Protein AF-A0A916EBN1-F1 (afdb_monomer_lite)

Foldseek 3Di:
DDDDDPVVVVVVVVVVVVVVVVVVVVVVVVVVVVVVVVVVVVVVVVVVVVVVVVVVVVVVVVVVVVVVVVVVVVVVVVVVVVVVVVVVVVVVVVVVVVVVVVPDPDDDDDDPPDDDDDPDPVRVVVVVVD

Radius of gyration: 47.16 Å; chains: 1; bounding box: 73×28×142 Å

Organism: NCBI:txid588596

Secondary structure (DSSP, 8-state):
-PPPPHHHHHHHHHHHHHHHHHHHHHHHHHHHHHHHHHHHHHHHHHHHHHHHHHHHHHHHHHHHHHHHHHHHHHHHHHHHHHHHHHHHHHHHHHHHHHHTTTT-----------PPPPSSHHHHHHHTT-

Sequence (130 aa):
MGKPSLNSRKSSRNHKKNRRERMLKELKGKDEEVADLQVQLLDFKKVVYDSGEKLLNKLEKSSRENNNLVKWLKIYDEKIKDYEKEIYDLNLRLYFSQQHQQTQPQQQSQQQSQSPTFSSLSEYFKFHKS

pLDDT: mean 86.89, std 16.73, range [39.66, 98.56]

Structure (mmCIF, N/CA/C/O backbone):
data_AF-A0A916EBN1-F1
#
_entry.id   AF-A0A916EBN1-F1
#
loop_
_atom_site.group_PDB
_atom_site.id
_atom_site.type_symbol
_atom_site.label_atom_id
_atom_site.label_alt_id
_atom_site.label_comp_id
_atom_site.label_asym_id
_atom_site.label_entity_id
_atom_site.label_seq_id
_atom_site.pdbx_PDB_ins_code
_atom_site.Cartn_x
_atom_site.Cartn_y
_atom_site.Cartn_z
_atom_site.occupancy
_atom_site.B_iso_or_equiv
_atom_site.auth_seq_id
_atom_site.auth_comp_id
_atom_site.auth_asym_id
_atom_site.auth_atom_id
_atom_site.pdbx_PDB_model_num
ATOM 1 N N . MET A 1 1 ? 21.865 -0.636 -76.807 1.00 60.69 1 MET A N 1
ATOM 2 C CA . MET A 1 1 ? 22.015 -0.280 -75.375 1.00 60.69 1 MET A CA 1
ATOM 3 C C . MET A 1 1 ? 23.505 -0.192 -75.047 1.00 60.69 1 MET A C 1
ATOM 5 O O . MET A 1 1 ? 24.166 -1.221 -74.999 1.00 60.69 1 MET A O 1
ATOM 9 N N . GLY A 1 2 ? 24.070 1.016 -74.944 1.00 77.38 2 GLY A N 1
ATOM 10 C CA . GLY A 1 2 ? 25.511 1.221 -74.732 1.00 77.38 2 GLY A CA 1
ATOM 11 C C . GLY A 1 2 ? 25.952 0.959 -73.288 1.00 77.38 2 GLY A C 1
ATOM 12 O O . GLY A 1 2 ? 25.188 1.156 -72.345 1.00 77.38 2 GLY A O 1
ATOM 13 N N . LYS A 1 3 ? 27.198 0.509 -73.105 1.00 78.06 3 LYS A N 1
ATOM 14 C CA . LYS A 1 3 ? 27.785 0.289 -71.776 1.00 78.06 3 LYS A CA 1
ATOM 15 C C . LYS A 1 3 ? 27.968 1.637 -71.047 1.00 78.06 3 LYS A C 1
ATOM 17 O O . LYS A 1 3 ? 28.461 2.578 -71.663 1.00 78.06 3 LYS A O 1
ATOM 22 N N . PRO A 1 4 ? 27.664 1.734 -69.737 1.00 78.50 4 PRO A N 1
ATOM 23 C CA . PRO A 1 4 ? 27.836 2.977 -68.986 1.00 78.50 4 PRO A CA 1
ATOM 24 C C . PRO A 1 4 ? 29.302 3.412 -68.932 1.00 78.50 4 PRO A C 1
ATOM 26 O O . PRO A 1 4 ? 30.187 2.553 -68.808 1.00 78.50 4 PRO A O 1
ATOM 29 N N . SER A 1 5 ? 29.536 4.728 -68.946 1.00 84.69 5 SER A N 1
ATOM 30 C CA . SER A 1 5 ? 30.871 5.328 -68.847 1.00 84.69 5 SER A CA 1
ATOM 31 C C . SER A 1 5 ? 31.573 4.963 -67.532 1.00 84.69 5 SER A C 1
ATOM 33 O O . SER A 1 5 ? 30.933 4.681 -66.514 1.00 84.69 5 SER A O 1
ATOM 35 N N . LEU A 1 6 ? 32.909 4.993 -67.526 1.00 81.50 6 LEU A N 1
ATOM 36 C CA . LEU A 1 6 ? 33.710 4.717 -66.326 1.00 81.50 6 LEU A CA 1
ATOM 37 C C . LEU A 1 6 ? 33.335 5.640 -65.154 1.00 81.50 6 LEU A C 1
ATOM 39 O O . LEU A 1 6 ? 33.241 5.179 -64.016 1.00 81.50 6 LEU A O 1
ATOM 43 N N . ASN A 1 7 ? 33.047 6.913 -65.436 1.00 82.62 7 ASN A N 1
ATOM 44 C CA . ASN A 1 7 ? 32.642 7.894 -64.428 1.00 82.62 7 ASN A CA 1
ATOM 45 C C . ASN A 1 7 ? 31.262 7.570 -63.838 1.00 82.62 7 ASN A C 1
ATOM 47 O O . ASN A 1 7 ? 31.090 7.616 -62.621 1.00 82.62 7 ASN A O 1
ATOM 51 N N . SER A 1 8 ? 30.309 7.144 -64.674 1.00 82.88 8 SER A N 1
ATOM 52 C CA . SER A 1 8 ? 28.988 6.684 -64.224 1.00 82.88 8 SER A CA 1
ATOM 53 C C . SER A 1 8 ? 29.098 5.453 -63.314 1.00 82.88 8 SER A C 1
ATOM 55 O O . SER A 1 8 ? 28.508 5.413 -62.232 1.00 82.88 8 SER A O 1
ATOM 57 N N . ARG A 1 9 ? 29.937 4.476 -63.687 1.00 81.19 9 ARG A N 1
ATOM 58 C CA . ARG A 1 9 ? 30.182 3.275 -62.869 1.00 81.19 9 ARG A CA 1
ATOM 59 C C . ARG A 1 9 ? 30.811 3.614 -61.516 1.00 81.19 9 ARG A C 1
ATOM 61 O O . ARG A 1 9 ? 30.379 3.077 -60.496 1.00 81.19 9 ARG A O 1
ATOM 68 N N . LYS A 1 10 ? 31.806 4.511 -61.493 1.00 83.19 10 LYS A N 1
ATOM 69 C CA . LYS A 1 10 ? 32.455 4.986 -60.258 1.00 83.19 10 LYS A CA 1
ATOM 70 C C . LYS A 1 10 ? 31.468 5.734 -59.355 1.00 83.19 10 LYS A C 1
ATOM 72 O O . LYS A 1 10 ? 31.374 5.411 -58.174 1.00 83.19 10 LYS A O 1
ATOM 77 N N . SER A 1 11 ? 30.683 6.657 -59.914 1.00 86.19 11 SER A N 1
ATOM 78 C CA . SER A 1 11 ? 29.656 7.403 -59.174 1.00 86.19 11 SER A CA 1
ATOM 79 C C . SER A 1 11 ? 28.599 6.474 -58.564 1.00 86.19 11 SER A C 1
ATOM 81 O O . SER A 1 11 ? 28.343 6.528 -57.361 1.00 86.19 11 SER A O 1
ATOM 83 N N . SER A 1 12 ? 28.066 5.523 -59.342 1.00 85.25 12 SER A N 1
ATOM 84 C CA . SER A 1 12 ? 27.107 4.527 -58.842 1.00 85.25 12 SER A CA 1
ATOM 85 C C . SER A 1 12 ? 27.676 3.697 -57.684 1.00 85.25 12 SER A C 1
ATOM 87 O O . SER A 1 12 ? 26.991 3.465 -56.684 1.00 85.25 12 SER A O 1
ATOM 89 N N . ARG A 1 13 ? 28.949 3.283 -57.777 1.00 86.12 13 ARG A N 1
ATOM 90 C CA . ARG A 1 13 ? 29.633 2.549 -56.702 1.00 86.12 13 ARG A CA 1
ATOM 91 C C . ARG A 1 13 ? 29.750 3.393 -55.429 1.00 86.12 13 ARG A C 1
ATOM 93 O O . ARG A 1 13 ? 29.455 2.881 -54.350 1.00 86.12 13 ARG A O 1
ATOM 100 N N . ASN A 1 14 ? 30.109 4.670 -55.555 1.00 90.50 14 ASN A N 1
ATOM 101 C CA . ASN A 1 14 ? 30.210 5.594 -54.423 1.00 90.50 14 ASN A CA 1
ATOM 102 C C . ASN A 1 14 ? 28.844 5.857 -53.775 1.00 90.50 14 ASN A C 1
ATOM 104 O O . ASN A 1 14 ? 28.718 5.752 -52.559 1.00 90.50 14 ASN A O 1
ATOM 108 N N . HIS A 1 15 ? 27.790 6.088 -54.563 1.00 87.81 15 HIS A N 1
ATOM 109 C CA . HIS A 1 15 ? 26.432 6.245 -54.034 1.00 87.81 15 HIS A CA 1
ATOM 110 C C . HIS A 1 15 ? 25.956 5.008 -53.264 1.00 87.81 15 HIS A C 1
ATOM 112 O O . HIS A 1 15 ? 25.376 5.138 -52.182 1.00 87.81 15 HIS A O 1
ATOM 118 N N . LYS A 1 16 ? 26.234 3.801 -53.778 1.00 91.75 16 LYS A N 1
ATOM 119 C CA . LYS A 1 16 ? 25.918 2.548 -53.075 1.00 91.75 16 LYS A CA 1
ATOM 120 C C . LYS A 1 16 ? 26.687 2.424 -51.758 1.00 91.75 16 LYS A C 1
ATOM 122 O O . LYS A 1 16 ? 26.089 2.024 -50.761 1.00 91.75 16 LYS A O 1
ATOM 127 N N . LYS A 1 17 ? 27.974 2.787 -51.736 1.00 93.81 17 LYS A N 1
ATOM 128 C CA . LYS A 1 17 ? 28.800 2.789 -50.517 1.00 93.81 17 LYS A CA 1
ATOM 129 C C . LYS A 1 17 ? 28.253 3.772 -49.475 1.00 93.81 17 LYS A C 1
ATOM 131 O O . LYS A 1 17 ? 27.950 3.355 -48.363 1.00 93.81 17 LYS A O 1
ATOM 136 N N . ASN A 1 18 ? 28.005 5.022 -49.862 1.00 93.88 18 ASN A N 1
ATOM 137 C CA . ASN A 1 18 ? 27.493 6.060 -48.960 1.00 93.88 18 ASN A CA 1
ATOM 138 C C . ASN A 1 18 ? 26.106 5.707 -48.399 1.00 93.88 18 ASN A C 1
ATOM 140 O O . ASN A 1 18 ? 25.796 6.003 -47.247 1.00 93.88 18 ASN A O 1
ATOM 144 N N . ARG A 1 19 ? 25.245 5.054 -49.195 1.00 93.88 19 ARG A N 1
ATOM 145 C CA . ARG A 1 19 ? 23.956 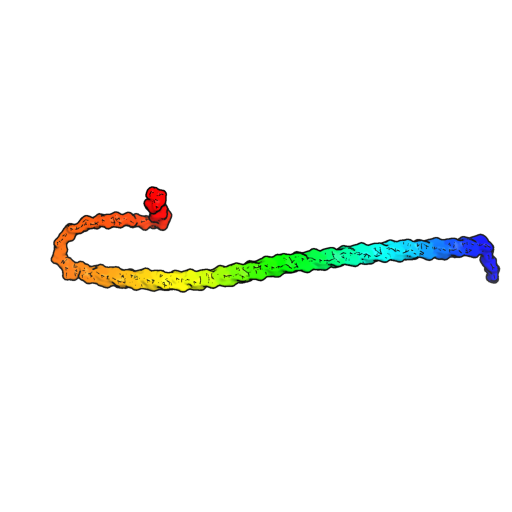4.545 -48.704 1.00 93.88 19 ARG A CA 1
ATOM 146 C C . ARG A 1 19 ? 24.146 3.467 -47.635 1.00 93.88 19 ARG A C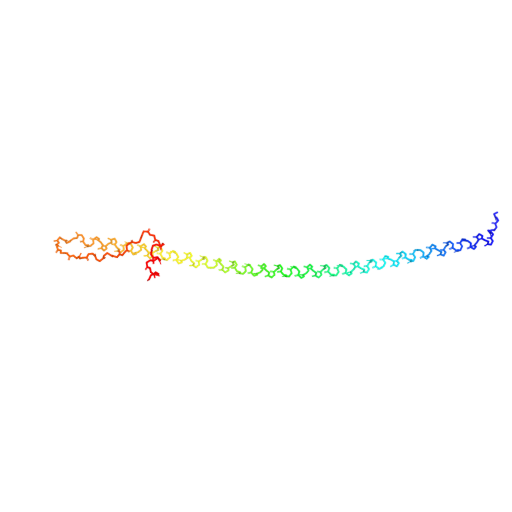 1
ATOM 148 O O . ARG A 1 19 ? 23.461 3.520 -46.622 1.00 93.88 19 ARG A O 1
ATOM 155 N N . ARG A 1 20 ? 25.067 2.518 -47.844 1.00 94.31 20 ARG A N 1
ATOM 156 C CA . ARG A 1 20 ? 25.381 1.476 -46.851 1.00 94.31 20 ARG A CA 1
ATOM 157 C C . ARG A 1 20 ? 25.920 2.070 -45.554 1.00 94.31 20 ARG A C 1
ATOM 159 O O . ARG A 1 20 ? 25.446 1.689 -44.495 1.00 94.31 20 ARG A O 1
ATOM 166 N N . GLU A 1 21 ? 26.840 3.027 -45.638 1.00 95.31 21 GLU A N 1
ATOM 167 C CA . GLU A 1 21 ? 27.385 3.700 -44.452 1.00 95.31 21 GLU A CA 1
ATOM 168 C C . GLU A 1 21 ? 26.307 4.441 -43.655 1.00 95.31 21 GLU A C 1
ATOM 170 O O . GLU A 1 21 ? 26.293 4.354 -42.431 1.00 95.31 21 GLU A O 1
ATOM 175 N N . ARG A 1 22 ? 25.370 5.124 -44.328 1.00 94.69 22 ARG A N 1
ATOM 176 C CA . ARG A 1 22 ? 24.235 5.771 -43.649 1.00 94.69 22 ARG A CA 1
ATOM 177 C C . ARG A 1 22 ? 23.338 4.766 -42.932 1.00 94.69 22 ARG A C 1
ATOM 179 O O . ARG A 1 22 ? 23.041 4.976 -41.764 1.00 94.69 22 ARG A O 1
ATOM 186 N N . MET A 1 23 ? 22.970 3.670 -43.598 1.00 95.62 23 MET A N 1
ATOM 187 C CA . MET A 1 23 ? 22.156 2.618 -42.972 1.00 95.62 23 MET A CA 1
ATOM 188 C C . MET A 1 23 ? 22.866 1.994 -41.766 1.00 95.62 23 MET A C 1
ATOM 190 O O . MET A 1 23 ? 22.232 1.751 -40.750 1.00 95.62 23 MET A O 1
ATOM 194 N N . LEU A 1 24 ? 24.183 1.774 -41.849 1.00 96.19 24 LEU A N 1
ATOM 195 C CA . LEU A 1 24 ? 24.951 1.214 -40.737 1.00 96.19 24 LEU A CA 1
ATOM 196 C C . LEU A 1 24 ? 25.005 2.166 -39.533 1.00 96.19 24 LEU A C 1
ATOM 198 O O . LEU A 1 24 ? 24.879 1.719 -38.399 1.00 96.19 24 LEU A O 1
ATOM 202 N N . LYS A 1 25 ? 25.164 3.474 -39.774 1.00 96.12 25 LYS A N 1
ATOM 203 C CA . LYS A 1 25 ? 25.112 4.487 -38.708 1.00 96.12 25 LYS A CA 1
ATOM 204 C C . LYS A 1 25 ? 23.740 4.545 -38.044 1.00 96.12 25 LYS A C 1
ATOM 206 O O . LYS A 1 25 ? 23.672 4.632 -36.827 1.00 96.12 25 LYS A O 1
ATOM 211 N N . GLU A 1 26 ? 22.671 4.482 -38.834 1.00 96.38 26 GLU A N 1
ATOM 212 C CA . GLU A 1 26 ? 21.302 4.476 -38.312 1.00 96.38 26 GLU A CA 1
ATOM 213 C C . GLU A 1 26 ? 21.023 3.224 -37.472 1.00 96.38 26 GLU A C 1
ATOM 215 O O . GLU A 1 26 ? 20.458 3.335 -36.391 1.00 96.38 26 GLU A O 1
ATOM 220 N N . LEU A 1 27 ? 21.461 2.047 -37.935 1.00 96.69 27 LEU A N 1
ATOM 221 C CA . LEU A 1 27 ? 21.351 0.805 -37.166 1.00 96.69 27 LEU A CA 1
ATOM 222 C C . LEU A 1 27 ? 22.093 0.906 -35.835 1.00 96.69 27 LEU A C 1
ATOM 224 O O . LEU A 1 27 ? 21.507 0.624 -34.801 1.00 96.69 27 LEU A O 1
ATOM 228 N N . LYS A 1 28 ? 23.335 1.401 -35.852 1.00 96.56 28 LYS A N 1
ATOM 229 C CA . LYS A 1 28 ? 24.115 1.577 -34.626 1.00 96.56 28 LYS A CA 1
ATOM 230 C C . LYS A 1 28 ? 23.438 2.536 -33.637 1.00 96.56 28 LYS A C 1
ATOM 232 O O . LYS A 1 28 ? 23.413 2.250 -32.449 1.00 96.56 28 LYS A O 1
ATOM 237 N N . GLY A 1 29 ? 22.863 3.636 -34.127 1.00 97.19 29 GLY A N 1
ATOM 238 C CA . GLY A 1 29 ? 22.111 4.566 -33.279 1.00 97.19 29 GLY A CA 1
ATOM 239 C C . GLY A 1 29 ? 20.876 3.919 -32.644 1.00 97.19 29 GLY A C 1
ATOM 240 O O . GLY A 1 29 ? 20.613 4.135 -31.468 1.00 97.19 29 GLY A O 1
ATOM 241 N N . LYS A 1 30 ? 20.156 3.072 -33.392 1.00 97.12 30 LYS A N 1
ATOM 242 C CA . LYS A 1 30 ? 19.025 2.301 -32.849 1.00 97.12 30 LYS A CA 1
ATOM 243 C C . LYS A 1 30 ? 19.471 1.259 -31.825 1.00 97.12 30 LYS A C 1
ATOM 245 O O . LYS A 1 30 ? 18.773 1.065 -30.840 1.00 97.12 30 LYS A O 1
ATOM 250 N N . ASP A 1 31 ? 20.611 0.605 -32.037 1.00 97.00 31 ASP A N 1
ATOM 251 C CA . ASP A 1 31 ? 21.151 -0.368 -31.079 1.00 97.00 31 ASP A CA 1
ATOM 252 C C . ASP A 1 31 ? 21.524 0.305 -29.744 1.00 97.00 31 ASP A C 1
ATOM 254 O O . ASP A 1 31 ? 21.254 -0.251 -28.680 1.00 97.00 31 ASP A O 1
ATOM 258 N N . GLU A 1 32 ? 22.094 1.514 -29.794 1.00 96.75 32 GLU A N 1
ATOM 259 C CA . GLU A 1 32 ? 22.383 2.336 -28.609 1.00 96.75 32 GLU A CA 1
ATOM 260 C C . GLU A 1 32 ? 21.086 2.747 -27.886 1.00 96.75 32 GLU A C 1
ATOM 262 O O . GLU A 1 32 ? 20.962 2.530 -26.683 1.00 96.75 32 GLU A O 1
ATOM 267 N N . GLU A 1 33 ? 20.076 3.228 -28.618 1.00 97.56 33 GLU A N 1
ATOM 268 C CA . GLU A 1 33 ? 18.763 3.572 -28.048 1.00 97.56 33 GLU A CA 1
ATOM 269 C C . GLU A 1 33 ? 18.082 2.359 -27.391 1.00 97.56 33 GLU A C 1
ATOM 271 O O . GLU A 1 33 ? 17.534 2.464 -26.294 1.00 97.56 33 GLU A O 1
ATOM 276 N N . VAL A 1 34 ? 18.144 1.181 -28.020 1.00 97.94 34 VAL A N 1
ATOM 277 C CA . VAL A 1 34 ? 17.599 -0.058 -27.445 1.00 97.94 34 VAL A CA 1
ATOM 278 C C . VAL A 1 34 ? 18.324 -0.430 -26.153 1.00 97.94 34 VAL A C 1
ATOM 280 O O . VAL A 1 34 ? 17.667 -0.847 -25.198 1.00 97.94 34 VAL A O 1
ATOM 283 N N . ALA A 1 35 ? 19.648 -0.273 -26.095 1.00 97.38 35 ALA A N 1
ATOM 284 C CA . ALA A 1 35 ? 20.413 -0.529 -24.879 1.00 97.38 35 ALA A CA 1
ATOM 285 C C . ALA A 1 35 ? 20.017 0.438 -23.750 1.00 97.38 35 ALA A C 1
ATOM 287 O O . ALA A 1 35 ? 19.744 -0.005 -22.632 1.00 97.38 35 ALA A O 1
ATOM 288 N N . ASP A 1 36 ? 19.892 1.732 -24.048 1.00 98.38 36 ASP A N 1
ATOM 289 C CA . ASP A 1 36 ? 19.465 2.741 -23.074 1.00 98.38 36 ASP A CA 1
ATOM 290 C C . ASP A 1 36 ? 18.049 2.462 -22.552 1.00 98.38 36 ASP A C 1
ATOM 292 O O . ASP A 1 36 ? 17.797 2.515 -21.344 1.00 98.38 36 ASP A O 1
ATOM 296 N N . LEU A 1 37 ? 17.122 2.096 -23.441 1.00 98.31 37 LEU A N 1
ATOM 297 C CA . LEU A 1 37 ? 15.759 1.721 -23.063 1.00 98.31 37 LEU A CA 1
ATOM 298 C C . LEU A 1 37 ? 15.727 0.463 -22.186 1.00 98.31 37 LEU A C 1
ATOM 300 O O . LEU A 1 37 ? 14.924 0.387 -21.255 1.00 98.31 37 LEU A O 1
ATOM 304 N N . GLN A 1 38 ? 16.600 -0.516 -22.435 1.00 98.31 38 GLN A N 1
ATOM 305 C CA . GLN A 1 38 ? 16.717 -1.701 -21.581 1.00 98.31 38 GLN A CA 1
ATOM 306 C C . GLN A 1 38 ? 17.199 -1.343 -20.172 1.00 98.31 38 GLN A C 1
ATOM 308 O O . GLN A 1 38 ? 16.651 -1.864 -19.199 1.00 98.31 38 GLN A O 1
ATOM 313 N N . VAL A 1 39 ? 18.170 -0.433 -20.048 1.00 98.25 39 VAL A N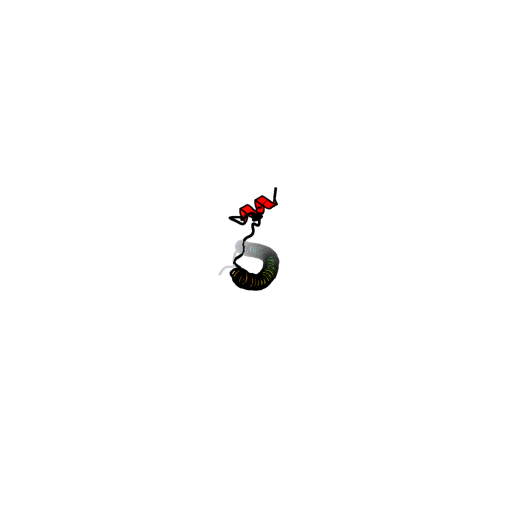 1
ATOM 314 C CA . VAL A 1 39 ? 18.639 0.060 -18.742 1.00 98.25 39 VAL A CA 1
ATOM 315 C C . VAL A 1 39 ? 17.510 0.782 -18.007 1.00 98.25 39 VAL A C 1
ATOM 317 O O . VAL A 1 39 ? 17.203 0.434 -16.867 1.00 98.25 39 VAL A O 1
ATOM 320 N N . GLN A 1 40 ? 16.815 1.705 -18.677 1.00 98.25 40 GLN A N 1
ATOM 321 C CA . GLN A 1 40 ? 15.683 2.425 -18.083 1.00 98.25 40 GLN A CA 1
ATOM 322 C C . GLN A 1 40 ? 14.561 1.481 -17.636 1.00 98.25 40 GLN A C 1
ATOM 324 O O . GLN A 1 40 ? 13.967 1.681 -16.576 1.00 98.25 40 GLN A O 1
ATOM 329 N N . LEU A 1 41 ? 14.279 0.428 -18.408 1.00 98.31 41 LEU A N 1
ATOM 330 C CA . LEU A 1 41 ? 13.276 -0.569 -18.044 1.00 98.31 41 LEU A CA 1
ATOM 331 C C . LEU A 1 41 ? 13.678 -1.355 -16.789 1.00 98.31 41 LEU A C 1
ATOM 333 O O . LEU A 1 41 ? 12.826 -1.634 -15.941 1.00 98.31 41 LEU A O 1
ATOM 337 N N . LEU A 1 42 ? 14.958 -1.710 -16.654 1.00 98.19 42 LEU A N 1
ATOM 338 C CA . LEU A 1 42 ? 15.480 -2.388 -15.465 1.00 98.19 42 LEU A CA 1
ATOM 339 C C . LEU A 1 42 ? 15.398 -1.493 -14.223 1.00 98.19 42 LEU A C 1
ATOM 341 O O . LEU A 1 42 ? 14.921 -1.947 -13.179 1.00 98.19 42 LEU A O 1
ATOM 345 N N . ASP A 1 43 ? 15.787 -0.225 -14.347 1.00 98.38 43 ASP A N 1
ATOM 346 C CA . ASP A 1 43 ? 15.703 0.749 -13.257 1.00 98.38 43 ASP A CA 1
ATOM 347 C C . ASP A 1 43 ? 14.253 1.002 -12.841 1.00 98.38 43 ASP A C 1
ATOM 349 O O . ASP A 1 43 ? 13.920 0.951 -11.654 1.00 98.38 43 ASP A O 1
ATOM 353 N N . PHE A 1 44 ? 13.359 1.188 -13.814 1.00 98.31 44 PHE A N 1
ATOM 354 C CA . PHE A 1 44 ? 11.932 1.341 -13.553 1.00 98.31 44 PHE A CA 1
ATOM 355 C C . PHE A 1 44 ? 11.362 0.121 -12.828 1.00 98.31 44 PHE A C 1
ATOM 357 O O . PHE A 1 44 ? 10.673 0.265 -11.816 1.00 98.31 44 PHE A O 1
ATOM 364 N N . LYS A 1 45 ? 11.694 -1.090 -13.295 1.00 98.50 45 LYS A N 1
ATOM 365 C CA . LYS A 1 45 ? 11.272 -2.340 -12.657 1.00 98.50 45 LYS A CA 1
ATOM 366 C C . LYS A 1 45 ? 11.707 -2.371 -11.194 1.00 98.50 45 LYS A C 1
ATOM 368 O O . LYS A 1 45 ? 10.882 -2.657 -10.330 1.00 98.50 45 LYS A O 1
ATOM 373 N N . LYS A 1 46 ? 12.965 -2.029 -10.905 1.00 98.38 46 LYS A N 1
ATOM 374 C CA . LYS A 1 46 ? 13.480 -1.964 -9.532 1.00 98.38 46 LYS A CA 1
ATOM 375 C C . LYS A 1 46 ? 12.683 -0.980 -8.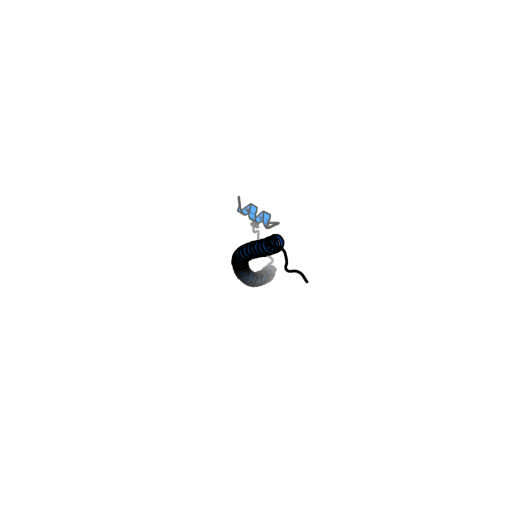673 1.00 98.38 46 LYS A C 1
ATOM 377 O O . LYS A 1 46 ? 12.213 -1.355 -7.605 1.00 98.38 46 LYS A O 1
ATOM 382 N N . VAL A 1 47 ? 12.458 0.241 -9.163 1.00 98.56 47 VAL A N 1
ATOM 383 C CA . VAL A 1 47 ? 11.686 1.264 -8.437 1.00 98.56 47 VAL A CA 1
ATOM 384 C C . VAL A 1 47 ? 10.263 0.790 -8.135 1.00 98.56 47 VAL A C 1
ATOM 386 O O . VAL A 1 47 ? 9.769 1.014 -7.027 1.00 98.56 47 VAL A O 1
ATOM 389 N N . VAL A 1 48 ? 9.607 0.118 -9.085 1.00 98.50 48 VAL A N 1
ATOM 390 C CA . VAL A 1 48 ? 8.266 -0.449 -8.888 1.00 98.50 48 VAL A CA 1
ATOM 391 C C . VAL A 1 48 ? 8.269 -1.508 -7.786 1.00 98.50 48 VAL A C 1
ATOM 393 O O . VAL A 1 48 ? 7.418 -1.440 -6.899 1.00 98.50 48 VAL A O 1
ATOM 396 N N . TYR A 1 49 ? 9.223 -2.444 -7.794 1.00 98.38 49 TYR A N 1
ATOM 397 C CA . TYR A 1 49 ? 9.314 -3.470 -6.748 1.00 98.38 49 TYR A CA 1
ATOM 398 C C . TYR A 1 49 ? 9.603 -2.867 -5.371 1.00 98.38 49 TYR A C 1
ATOM 400 O O . TYR A 1 49 ? 8.849 -3.131 -4.437 1.00 98.38 49 TYR A O 1
ATOM 408 N N . ASP A 1 50 ? 10.609 -1.997 -5.258 1.00 98.38 50 ASP A N 1
ATOM 409 C CA . ASP A 1 50 ? 10.985 -1.355 -3.991 1.00 98.38 50 ASP A CA 1
ATOM 410 C C . ASP A 1 50 ? 9.821 -0.531 -3.408 1.00 98.38 50 ASP A C 1
ATOM 412 O O . ASP A 1 50 ? 9.591 -0.486 -2.195 1.00 98.38 50 ASP A O 1
ATOM 416 N N . SER A 1 51 ? 9.068 0.150 -4.275 1.00 98.31 51 SER A N 1
ATOM 417 C CA . SER A 1 51 ? 7.897 0.933 -3.870 1.00 98.31 51 SER A CA 1
ATOM 418 C C . SER A 1 51 ? 6.732 0.033 -3.460 1.00 98.31 51 SER A C 1
ATOM 420 O O . SER A 1 51 ? 6.068 0.312 -2.459 1.00 98.31 51 SER A O 1
ATOM 422 N N . GLY A 1 52 ? 6.511 -1.058 -4.198 1.00 98.44 52 GLY A N 1
ATOM 423 C CA . GLY A 1 52 ? 5.509 -2.072 -3.885 1.00 98.44 52 GLY A CA 1
ATOM 424 C C . GLY A 1 52 ? 5.758 -2.727 -2.528 1.00 98.44 52 GLY A C 1
ATOM 425 O O . GLY A 1 52 ? 4.850 -2.785 -1.701 1.00 98.44 52 GLY A O 1
ATOM 426 N N . GLU A 1 53 ? 6.998 -3.127 -2.253 1.00 98.44 53 GLU A N 1
ATOM 427 C CA . GLU A 1 53 ? 7.400 -3.716 -0.973 1.00 98.44 53 GLU A CA 1
ATOM 428 C C . GLU A 1 53 ? 7.176 -2.744 0.194 1.00 98.44 53 GLU A C 1
ATOM 430 O O . GLU A 1 53 ? 6.572 -3.097 1.209 1.00 98.44 53 GLU A O 1
ATOM 435 N N . LYS A 1 54 ? 7.578 -1.474 0.043 1.00 98.44 54 LYS A N 1
ATOM 436 C CA . LYS A 1 54 ? 7.327 -0.439 1.061 1.00 98.44 54 LYS A CA 1
ATOM 437 C C . LYS A 1 54 ? 5.838 -0.249 1.341 1.00 98.44 54 LYS A C 1
ATOM 439 O O . LYS A 1 54 ? 5.464 -0.019 2.492 1.00 98.44 54 LYS A O 1
ATOM 444 N N . LEU A 1 55 ? 4.999 -0.295 0.307 1.00 98.31 55 LEU A N 1
ATOM 445 C CA . LEU A 1 55 ? 3.555 -0.130 0.447 1.00 98.31 55 LEU A CA 1
ATOM 446 C C . LEU A 1 55 ? 2.922 -1.338 1.144 1.00 98.31 55 LEU A C 1
ATOM 448 O O . LEU A 1 55 ? 2.137 -1.146 2.071 1.00 98.31 55 LEU A O 1
ATOM 452 N N . LEU A 1 56 ? 3.313 -2.556 0.763 1.00 98.44 56 LEU A N 1
ATOM 453 C CA . LEU A 1 56 ? 2.855 -3.791 1.402 1.00 98.44 56 LEU A CA 1
ATOM 454 C C . LEU A 1 56 ? 3.230 -3.830 2.886 1.00 98.44 56 LEU A C 1
ATOM 456 O O . LEU A 1 56 ? 2.357 -4.017 3.728 1.00 98.44 56 LEU A O 1
ATOM 460 N N . ASN A 1 57 ? 4.482 -3.522 3.226 1.00 98.31 57 ASN A N 1
ATOM 461 C CA . ASN A 1 57 ? 4.939 -3.484 4.617 1.00 98.31 57 ASN A CA 1
ATOM 462 C C . ASN A 1 57 ? 4.150 -2.473 5.467 1.00 98.31 57 ASN A C 1
ATOM 464 O O . ASN A 1 57 ? 3.804 -2.740 6.621 1.00 98.31 57 ASN A O 1
ATOM 468 N N . LYS A 1 58 ? 3.833 -1.298 4.902 1.00 98.31 58 LYS A N 1
ATOM 469 C CA . LYS A 1 58 ? 2.977 -0.309 5.574 1.00 98.31 58 LYS A CA 1
ATOM 470 C C . LYS A 1 58 ? 1.557 -0.835 5.763 1.00 98.31 58 LYS A C 1
ATOM 472 O O . LYS A 1 58 ? 1.012 -0.690 6.853 1.00 98.31 58 LYS A O 1
ATOM 477 N N . LEU A 1 59 ? 0.983 -1.457 4.735 1.00 98.31 59 LEU A N 1
ATOM 478 C CA . LEU A 1 59 ? -0.364 -2.021 4.786 1.00 98.31 59 LEU A CA 1
ATOM 479 C C . LEU A 1 59 ? -0.473 -3.125 5.843 1.00 98.31 59 LEU A C 1
ATOM 481 O O . LEU A 1 59 ? -1.407 -3.113 6.642 1.00 98.31 59 LEU A O 1
ATOM 485 N N . GLU A 1 60 ? 0.492 -4.041 5.895 1.00 98.25 60 GLU A N 1
ATOM 486 C CA . GLU A 1 60 ? 0.538 -5.109 6.897 1.00 98.25 60 GLU A CA 1
ATOM 487 C C . GLU A 1 60 ? 0.646 -4.550 8.315 1.00 98.25 60 GLU A C 1
ATOM 489 O O . GLU A 1 60 ? -0.101 -4.960 9.210 1.00 98.25 60 GLU A O 1
ATOM 494 N N . LYS A 1 61 ? 1.525 -3.560 8.520 1.00 98.38 61 LYS A N 1
ATOM 495 C CA . LYS A 1 61 ? 1.664 -2.881 9.811 1.00 98.38 61 LYS A CA 1
ATOM 496 C C . LYS A 1 61 ? 0.350 -2.223 10.233 1.00 98.38 61 LYS A C 1
ATOM 498 O O . LYS A 1 61 ? -0.116 -2.473 11.345 1.00 98.38 61 LYS A O 1
ATOM 503 N N . SER A 1 62 ? -0.264 -1.438 9.347 1.00 98.19 62 SER A N 1
ATOM 504 C CA . SER A 1 62 ? -1.546 -0.782 9.615 1.00 98.19 62 SER A CA 1
ATOM 505 C C . SER A 1 62 ? -2.666 -1.791 9.872 1.00 98.19 62 SER A C 1
ATOM 507 O O . SER A 1 62 ? -3.462 -1.593 10.784 1.00 98.19 62 SER A O 1
ATOM 509 N N . SER A 1 63 ? -2.706 -2.904 9.137 1.00 98.38 63 SER A N 1
ATOM 510 C CA . SER A 1 63 ? -3.683 -3.978 9.352 1.00 98.38 63 SER A CA 1
ATOM 511 C C . SER A 1 63 ? -3.526 -4.613 10.737 1.00 98.38 63 SER A C 1
ATOM 513 O O . SER A 1 63 ? -4.503 -4.782 11.470 1.00 98.38 63 SER A O 1
ATOM 515 N N . ARG A 1 64 ? -2.287 -4.891 11.161 1.00 97.88 64 ARG A N 1
ATOM 516 C CA . ARG A 1 64 ? -1.998 -5.422 12.501 1.00 97.88 64 ARG A CA 1
ATOM 517 C C . ARG A 1 64 ? -2.403 -4.448 13.606 1.00 97.88 64 ARG A C 1
ATOM 519 O O . ARG A 1 64 ? -3.017 -4.863 14.587 1.00 97.88 64 ARG A O 1
ATOM 526 N N . GLU A 1 65 ? -2.064 -3.172 13.458 1.00 98.06 65 GLU A N 1
ATOM 527 C CA . GLU A 1 65 ? -2.437 -2.126 14.417 1.00 98.06 65 GLU A CA 1
ATOM 528 C C . GLU A 1 65 ? -3.957 -1.972 14.509 1.00 98.06 65 GLU A C 1
ATOM 530 O O . GLU A 1 65 ? -4.500 -1.952 15.613 1.00 98.06 65 GLU A O 1
ATOM 535 N N . ASN A 1 66 ? -4.658 -1.980 13.374 1.00 98.31 66 ASN A N 1
ATOM 536 C CA . ASN A 1 66 ? -6.115 -1.902 13.343 1.00 98.31 66 ASN A CA 1
ATOM 537 C C . ASN A 1 66 ? -6.768 -3.109 14.039 1.00 98.31 66 ASN A C 1
ATOM 539 O O . ASN A 1 66 ? -7.657 -2.949 14.872 1.00 98.31 66 ASN A O 1
ATOM 543 N N . ASN A 1 67 ? -6.266 -4.323 13.792 1.00 98.31 67 ASN A N 1
ATOM 544 C CA . ASN A 1 67 ? -6.731 -5.525 14.489 1.00 98.31 67 ASN A CA 1
ATOM 545 C C . ASN A 1 67 ? -6.514 -5.443 16.008 1.00 98.31 67 ASN A C 1
ATOM 547 O O . ASN A 1 67 ? -7.355 -5.905 16.781 1.00 98.31 67 ASN A O 1
ATOM 551 N N . ASN A 1 68 ? -5.408 -4.844 16.453 1.00 98.25 68 ASN A N 1
ATOM 552 C CA . ASN A 1 68 ? -5.165 -4.619 17.876 1.00 98.25 68 ASN A CA 1
ATOM 553 C C . ASN A 1 68 ? -6.148 -3.599 18.464 1.00 98.25 68 ASN A C 1
ATOM 555 O O . ASN A 1 68 ? -6.672 -3.833 19.550 1.00 98.25 68 ASN A O 1
ATOM 559 N N . LEU A 1 69 ? -6.446 -2.510 17.751 1.00 98.44 69 LEU A N 1
ATOM 560 C CA . LEU A 1 69 ? -7.447 -1.527 18.181 1.00 98.44 69 LEU A CA 1
ATOM 561 C C . LEU A 1 69 ? -8.839 -2.154 18.301 1.00 98.44 69 LEU A C 1
ATOM 563 O O . LEU A 1 69 ? -9.515 -1.943 19.303 1.00 98.44 69 LEU A O 1
ATOM 567 N N . VAL A 1 70 ? -9.236 -2.998 17.347 1.00 98.44 70 VAL A N 1
ATOM 568 C CA . VAL A 1 70 ? -10.506 -3.739 17.420 1.00 98.44 70 VAL A CA 1
ATOM 569 C C . VAL A 1 70 ? -10.563 -4.636 18.661 1.00 98.44 70 VAL A C 1
ATOM 571 O O . VAL A 1 70 ? -11.603 -4.707 19.314 1.00 98.44 70 VAL A O 1
ATOM 574 N N . LYS A 1 71 ? -9.460 -5.301 19.031 1.00 98.38 71 LYS A N 1
ATOM 575 C CA . LYS A 1 71 ? -9.398 -6.084 20.280 1.00 98.38 71 LYS A CA 1
ATOM 576 C C . LYS A 1 71 ? -9.572 -5.199 21.512 1.00 98.38 71 LYS A C 1
ATOM 578 O O . LYS A 1 71 ? -10.341 -5.556 22.397 1.00 98.38 71 LYS A O 1
ATOM 583 N N . TRP A 1 72 ? -8.905 -4.046 21.554 1.00 98.50 72 TRP A N 1
ATOM 584 C CA . TRP A 1 72 ? -9.063 -3.091 22.651 1.00 98.50 72 TRP A CA 1
ATOM 585 C C . TRP A 1 72 ? -10.497 -2.589 22.777 1.00 98.50 72 TRP A C 1
ATOM 587 O O . TRP A 1 72 ? -11.020 -2.563 23.886 1.00 98.50 72 TRP A O 1
ATOM 597 N N . LEU A 1 73 ? -11.151 -2.256 21.662 1.00 98.38 73 LEU A N 1
ATOM 598 C CA . LEU A 1 73 ? -12.552 -1.833 21.667 1.00 98.38 73 LEU A CA 1
ATOM 599 C C . LEU A 1 73 ? -13.464 -2.893 22.287 1.00 98.38 73 LEU A C 1
ATOM 601 O O . LEU A 1 73 ? -14.303 -2.549 23.110 1.00 98.38 73 LEU A O 1
ATOM 605 N N . LYS A 1 74 ? -13.260 -4.175 21.962 1.00 98.25 74 LYS A N 1
ATOM 606 C CA . LYS A 1 74 ? -14.030 -5.274 22.566 1.00 98.25 74 LYS A CA 1
ATOM 607 C C . LYS A 1 74 ? -13.814 -5.376 24.076 1.00 98.25 74 LYS A C 1
ATOM 609 O O . LYS A 1 74 ? -14.782 -5.471 24.816 1.00 98.25 74 LYS A O 1
ATOM 614 N N . ILE A 1 75 ? -12.562 -5.292 24.530 1.00 98.38 75 ILE A N 1
ATOM 615 C CA . ILE A 1 75 ? -12.233 -5.332 25.965 1.00 98.38 75 ILE A CA 1
ATOM 616 C C . ILE A 1 75 ? -12.894 -4.163 26.707 1.00 98.38 75 ILE A C 1
ATOM 618 O O . ILE A 1 75 ? -13.410 -4.337 27.807 1.00 98.38 75 ILE A O 1
ATOM 622 N N . TYR A 1 76 ? -12.862 -2.959 26.132 1.00 98.25 76 TYR A N 1
ATOM 623 C CA . TYR A 1 76 ? -13.488 -1.800 26.764 1.00 98.25 76 TYR A CA 1
ATOM 624 C C . TYR A 1 76 ? -15.014 -1.884 26.758 1.00 98.25 76 TYR A C 1
ATOM 626 O O . TYR A 1 76 ? -15.619 -1.507 27.753 1.00 98.25 76 TYR A O 1
ATOM 634 N N . ASP A 1 77 ? -15.623 -2.418 25.700 1.00 98.50 77 ASP A N 1
ATOM 635 C CA . ASP A 1 77 ? -17.069 -2.661 25.647 1.00 98.50 77 ASP A CA 1
ATOM 636 C C . ASP A 1 77 ? -17.522 -3.638 26.748 1.00 98.50 77 ASP A C 1
ATOM 638 O O . ASP A 1 77 ? -18.504 -3.383 27.442 1.00 98.50 77 ASP A O 1
ATOM 642 N N . GLU A 1 78 ? -16.766 -4.716 26.979 1.00 98.25 78 GLU A N 1
ATOM 643 C CA . GLU A 1 78 ? -17.012 -5.650 28.089 1.00 98.25 78 GLU A CA 1
ATOM 644 C C . GLU A 1 78 ? -16.894 -4.957 29.453 1.00 98.25 78 GLU A C 1
ATOM 646 O O . GLU A 1 78 ? -17.804 -5.049 30.274 1.00 98.25 78 GLU A O 1
ATOM 651 N N . LYS A 1 79 ? -15.825 -4.182 29.674 1.00 97.94 79 LYS A N 1
ATOM 652 C CA . LYS A 1 79 ? -15.641 -3.446 30.935 1.00 97.94 79 LYS A CA 1
ATOM 653 C C . LYS A 1 79 ? -16.738 -2.420 31.196 1.00 97.94 79 LYS A C 1
ATOM 655 O O . LYS A 1 79 ? -17.132 -2.238 32.342 1.00 97.94 79 LYS A O 1
ATOM 660 N N . ILE A 1 80 ? -17.211 -1.728 30.159 1.00 98.19 80 ILE A N 1
ATOM 661 C CA . ILE A 1 80 ? -18.309 -0.766 30.293 1.00 98.19 80 ILE A CA 1
ATOM 662 C C . ILE A 1 80 ? -19.568 -1.491 30.767 1.00 98.19 80 ILE A C 1
ATOM 664 O O . ILE A 1 80 ? -20.174 -1.050 31.738 1.00 98.19 80 ILE A O 1
ATOM 668 N N . LYS A 1 81 ? -19.904 -2.635 30.164 1.00 98.38 81 LYS A N 1
ATOM 669 C CA . LYS A 1 81 ? -21.054 -3.454 30.581 1.00 98.38 81 LYS A CA 1
ATOM 670 C C . LYS A 1 81 ? -20.932 -3.939 32.024 1.00 98.38 81 LYS A C 1
ATOM 672 O O . LYS A 1 81 ? -21.916 -3.908 32.764 1.00 98.38 81 LYS A O 1
ATOM 677 N N . ASP A 1 82 ? -19.736 -4.353 32.438 1.00 98.31 82 ASP A N 1
ATOM 678 C CA . ASP A 1 82 ? -19.480 -4.758 33.822 1.00 98.31 82 ASP A CA 1
ATOM 679 C C . ASP A 1 82 ? -19.708 -3.593 34.799 1.00 98.31 82 ASP A C 1
ATOM 681 O O . ASP A 1 82 ? -20.393 -3.763 35.809 1.00 98.31 82 ASP A O 1
ATOM 685 N N . TYR A 1 83 ? -19.213 -2.392 34.476 1.00 98.19 83 TYR A N 1
ATOM 686 C CA . TYR A 1 83 ? -19.427 -1.203 35.305 1.00 98.19 83 TYR A CA 1
ATOM 687 C C . TYR A 1 83 ? -20.881 -0.729 35.313 1.00 98.19 83 TYR A C 1
ATOM 689 O O . TYR A 1 83 ? -21.380 -0.330 36.362 1.00 98.19 83 TYR A O 1
ATOM 697 N N . GLU A 1 84 ? -21.589 -0.788 34.186 1.00 98.00 84 GLU A N 1
ATOM 698 C CA . GLU A 1 84 ? -23.021 -0.475 34.129 1.00 98.00 84 GLU A CA 1
ATOM 699 C C . GLU A 1 84 ? -23.821 -1.389 35.062 1.00 98.00 84 GLU A C 1
ATOM 701 O O . GLU A 1 84 ? -24.686 -0.921 35.809 1.00 98.00 84 GLU A O 1
ATOM 706 N N . LYS A 1 85 ? -23.487 -2.685 35.077 1.00 97.88 85 LYS A N 1
ATOM 707 C CA . LYS A 1 85 ? -24.089 -3.654 35.993 1.00 97.88 85 LYS A CA 1
ATOM 708 C C . LYS A 1 85 ? -23.746 -3.352 37.452 1.00 97.88 85 LYS A C 1
ATOM 710 O O . LYS A 1 85 ? -24.639 -3.360 38.295 1.00 97.88 85 LYS A O 1
ATOM 715 N N . GLU A 1 86 ? -22.483 -3.058 37.756 1.00 97.81 86 GLU A N 1
ATOM 716 C CA . GLU A 1 86 ? -22.055 -2.711 39.116 1.00 97.81 86 GLU A CA 1
ATOM 717 C C . GLU A 1 86 ? -22.773 -1.455 39.633 1.00 97.81 86 GLU A C 1
ATOM 719 O O . GLU A 1 86 ? -23.285 -1.448 40.753 1.00 97.81 86 GLU A O 1
ATOM 724 N N . ILE A 1 87 ? -22.886 -0.415 38.801 1.00 97.25 87 ILE A N 1
ATOM 725 C CA . ILE A 1 87 ? -23.627 0.812 39.124 1.00 97.25 87 ILE A CA 1
ATOM 726 C C . ILE A 1 87 ? -25.096 0.491 39.410 1.00 97.25 87 ILE A C 1
ATOM 728 O O . ILE A 1 87 ? -25.657 0.991 40.388 1.00 97.25 87 ILE A O 1
ATOM 732 N N . TYR A 1 88 ? -25.727 -0.347 38.585 1.00 97.44 88 TYR A N 1
ATOM 733 C CA . TYR A 1 88 ? -27.108 -0.771 38.803 1.00 97.44 88 TYR A CA 1
ATOM 734 C C . TYR A 1 88 ? -27.278 -1.508 40.141 1.00 97.44 88 TYR A C 1
ATOM 736 O O . TYR A 1 88 ? -28.157 -1.154 40.931 1.00 97.44 88 TYR A O 1
ATOM 744 N N . ASP A 1 89 ? -26.409 -2.476 40.437 1.00 96.69 89 ASP A N 1
ATOM 745 C CA . ASP A 1 89 ? -26.459 -3.259 41.675 1.00 96.69 89 ASP A CA 1
ATOM 746 C C . ASP A 1 89 ? -26.235 -2.380 42.919 1.00 96.69 89 ASP A C 1
ATOM 748 O O . ASP A 1 89 ? -26.916 -2.543 43.938 1.00 96.69 89 ASP A O 1
ATOM 752 N N . LEU A 1 90 ? -25.313 -1.415 42.844 1.00 96.25 90 LEU A N 1
ATOM 753 C CA . LEU A 1 90 ? -25.079 -0.437 43.909 1.00 96.25 90 LEU A CA 1
ATOM 754 C C . LEU A 1 90 ? -26.299 0.461 44.130 1.00 96.25 90 LEU A C 1
ATOM 756 O O . LEU A 1 90 ? -26.716 0.647 45.275 1.00 96.25 90 LEU A O 1
ATOM 760 N N . ASN A 1 91 ? -26.911 0.964 43.057 1.00 95.19 91 ASN A N 1
ATOM 761 C CA . ASN A 1 91 ? -28.129 1.772 43.143 1.00 95.19 91 ASN A CA 1
ATOM 762 C C . ASN A 1 91 ? -29.291 0.985 43.760 1.00 95.19 91 ASN A C 1
ATOM 764 O O . ASN A 1 91 ? -30.018 1.515 44.599 1.00 95.19 91 ASN A O 1
ATOM 768 N N . LEU A 1 92 ? -29.435 -0.294 43.408 1.00 94.31 92 LEU A N 1
ATOM 769 C CA . LEU A 1 92 ? -30.456 -1.164 43.985 1.00 94.31 92 LEU A CA 1
ATOM 770 C C . LEU A 1 92 ? -30.236 -1.368 45.492 1.00 94.31 92 LEU A C 1
ATOM 772 O O . LEU A 1 92 ? -31.174 -1.258 46.283 1.00 94.31 92 LEU A O 1
ATOM 776 N N . ARG A 1 93 ? -28.987 -1.610 45.912 1.00 94.00 93 ARG A N 1
ATOM 777 C CA . ARG A 1 93 ? -28.626 -1.717 47.336 1.00 94.00 93 ARG A CA 1
ATOM 778 C C . ARG A 1 93 ? -28.908 -0.423 48.099 1.00 94.00 93 ARG A C 1
ATOM 780 O O . ARG A 1 93 ? -29.424 -0.493 49.212 1.00 94.00 93 ARG A O 1
ATOM 787 N N . LEU A 1 94 ? -28.591 0.734 47.512 1.00 92.50 94 LEU A N 1
ATOM 788 C CA . LEU A 1 94 ? -28.876 2.048 48.097 1.00 92.50 94 LEU A CA 1
ATOM 789 C C . LEU A 1 94 ? -30.381 2.292 48.257 1.00 92.50 94 LEU A C 1
ATOM 791 O O . LEU A 1 94 ? -30.813 2.783 49.297 1.00 92.50 94 LEU A O 1
ATOM 795 N N . TYR A 1 95 ? -31.185 1.914 47.263 1.00 91.62 95 TYR A N 1
ATOM 796 C CA . TYR A 1 95 ? -32.640 2.046 47.332 1.00 91.62 95 TYR A CA 1
ATOM 797 C C . TYR A 1 95 ? -33.230 1.265 48.519 1.00 91.62 95 TYR A C 1
ATOM 799 O O . TYR A 1 95 ? -33.990 1.815 49.321 1.00 91.62 95 TYR A O 1
ATOM 807 N N . PHE A 1 96 ? -32.829 0.001 48.689 1.00 88.25 96 PHE A N 1
ATOM 808 C CA . PHE A 1 96 ? -33.328 -0.825 49.790 1.00 88.25 96 PHE A CA 1
ATOM 809 C C . PHE A 1 96 ? -32.772 -0.419 51.160 1.00 88.25 96 PHE A C 1
ATOM 811 O O . PHE A 1 96 ? -33.504 -0.486 52.150 1.00 88.25 96 PHE A O 1
ATOM 818 N N . SER A 1 97 ? -31.517 0.037 51.241 1.00 83.56 97 SER A N 1
ATOM 819 C CA . SER A 1 97 ? -30.942 0.512 52.506 1.00 83.56 97 SER A CA 1
ATOM 820 C C . SER A 1 97 ? -31.602 1.805 52.996 1.00 83.56 97 SER A C 1
ATOM 822 O O . SER A 1 97 ? -31.833 1.947 54.197 1.00 83.56 97 SER A O 1
ATOM 824 N N . GLN A 1 98 ? -31.997 2.704 52.087 1.00 75.19 98 GLN A N 1
ATOM 825 C CA . GLN A 1 98 ? -32.771 3.905 52.424 1.00 75.19 98 GLN A CA 1
ATOM 826 C C . GLN A 1 98 ? -34.202 3.577 52.871 1.00 75.19 98 GLN A C 1
ATOM 828 O O . GLN A 1 98 ? -34.697 4.187 53.819 1.00 75.19 98 GLN A O 1
ATOM 833 N N . GLN A 1 99 ? -34.858 2.578 52.266 1.00 65.12 99 GLN A N 1
ATOM 834 C CA . GLN A 1 99 ? -36.186 2.135 52.715 1.00 65.12 99 GLN A CA 1
ATOM 835 C C . GLN A 1 99 ? -36.182 1.583 54.149 1.00 65.12 99 GLN A C 1
ATOM 837 O O . GLN A 1 99 ? -37.151 1.782 54.877 1.00 65.12 99 GLN A O 1
ATOM 842 N N . HIS A 1 100 ? -35.093 0.944 54.590 1.00 58.69 100 HIS A N 1
ATOM 843 C CA . HIS A 1 100 ? -34.991 0.401 55.952 1.00 58.69 100 HIS A CA 1
ATOM 844 C C . HIS A 1 100 ? -34.776 1.483 57.028 1.00 58.69 100 HIS A C 1
ATOM 846 O O . HIS A 1 100 ? -34.963 1.207 58.213 1.00 58.69 100 HIS A O 1
ATOM 852 N N . GLN A 1 101 ? -34.432 2.720 56.647 1.00 55.50 101 GLN A N 1
ATOM 853 C CA . GLN A 1 101 ? -34.287 3.840 57.586 1.00 55.50 101 GLN A CA 1
ATOM 854 C C . GLN A 1 101 ? -35.587 4.622 57.838 1.00 55.50 101 GLN A C 1
ATOM 856 O O . GLN A 1 101 ? -35.640 5.397 58.789 1.00 55.50 101 GLN A O 1
ATOM 861 N N . GLN A 1 102 ? -36.661 4.413 57.065 1.00 53.97 102 GLN A N 1
ATOM 862 C CA . GLN A 1 102 ? -37.926 5.144 57.266 1.00 53.97 102 GLN A CA 1
ATOM 863 C C . GLN A 1 102 ? -38.867 4.541 58.328 1.00 53.97 102 GLN A C 1
ATOM 865 O O . GLN A 1 102 ? -39.945 5.082 58.562 1.00 53.97 102 GLN A O 1
ATOM 870 N N . THR A 1 103 ? -38.465 3.476 59.031 1.00 50.94 103 THR A N 1
ATOM 871 C CA . THR A 1 103 ? -39.281 2.828 60.082 1.00 50.94 103 THR A CA 1
ATOM 872 C C . THR A 1 103 ? -38.860 3.113 61.532 1.00 50.94 103 THR A C 1
ATOM 874 O O . THR A 1 103 ? -39.338 2.434 62.437 1.00 50.94 103 THR A O 1
ATOM 877 N N . GLN A 1 104 ? -38.046 4.141 61.812 1.00 42.97 104 GLN A N 1
ATOM 878 C CA . GLN A 1 104 ? -37.856 4.634 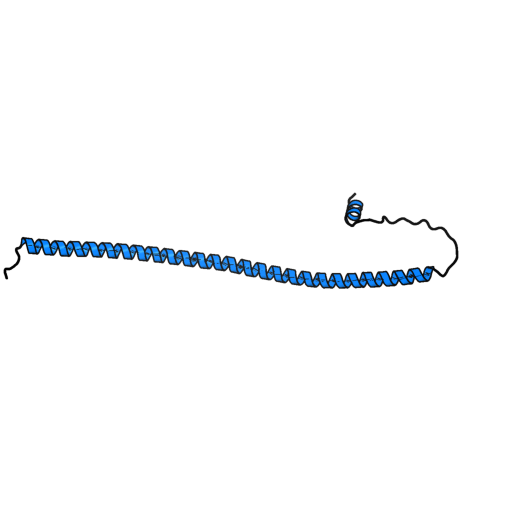63.189 1.00 42.97 104 GLN A CA 1
ATOM 879 C C . GLN A 1 104 ? -38.177 6.131 63.323 1.00 42.97 104 GLN A C 1
ATOM 881 O O . GLN A 1 104 ? -37.484 6.956 62.730 1.00 42.97 104 GLN A O 1
ATOM 886 N N . PRO A 1 105 ? -39.167 6.523 64.149 1.00 52.25 105 PRO A N 1
ATOM 887 C CA . PRO A 1 105 ? -39.297 7.897 64.592 1.00 52.25 105 PRO A CA 1
ATOM 888 C C . PRO A 1 105 ? -38.461 8.068 65.863 1.00 52.25 105 PRO A C 1
ATOM 890 O O . PRO A 1 105 ? -38.967 7.857 66.961 1.00 52.25 105 PRO A O 1
ATOM 893 N N . GLN A 1 106 ? -37.189 8.459 65.755 1.00 39.66 106 GLN A N 1
ATOM 894 C CA . GLN A 1 106 ? -36.545 9.098 66.902 1.00 39.66 106 GLN A CA 1
ATOM 895 C C . GLN A 1 106 ? -35.372 10.002 66.529 1.00 39.66 106 GLN A C 1
ATOM 897 O O . GLN A 1 106 ? -34.464 9.647 65.788 1.00 39.66 106 GLN A O 1
ATOM 902 N N . GLN A 1 107 ? -35.468 11.208 67.081 1.00 48.97 107 GLN A N 1
ATOM 903 C CA . GLN A 1 107 ? -34.487 12.279 67.148 1.00 48.97 107 GLN A CA 1
ATOM 904 C C . GLN A 1 107 ? -33.055 11.767 67.359 1.00 48.97 107 GLN A C 1
ATOM 906 O O . GLN A 1 107 ? -32.820 11.049 68.323 1.00 48.97 107 GLN A O 1
ATOM 911 N N . GLN A 1 108 ? -32.096 12.248 66.562 1.00 39.78 108 GLN A N 1
ATOM 912 C CA . GLN A 1 108 ? -30.890 12.910 67.075 1.00 39.78 108 GLN A CA 1
ATOM 913 C C . GLN A 1 108 ? -29.999 13.437 65.943 1.00 39.78 108 GLN A C 1
ATOM 915 O O . GLN A 1 108 ? -29.797 12.820 64.903 1.00 39.78 108 GLN A O 1
ATOM 920 N N . SER A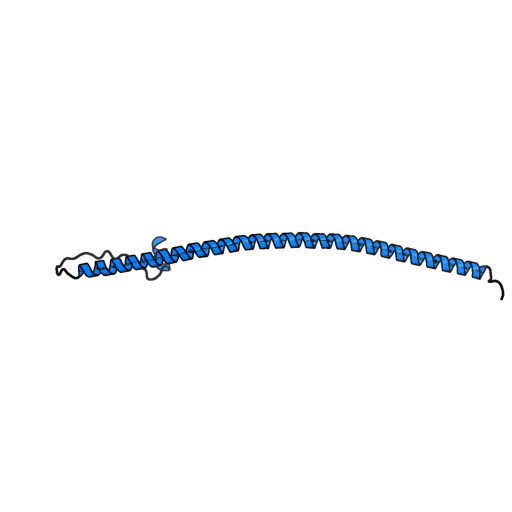 1 109 ? -29.492 14.633 66.199 1.00 50.53 109 SER A N 1
ATOM 921 C CA . SER A 1 109 ? -28.520 15.425 65.461 1.00 50.53 109 SER A CA 1
ATOM 922 C C . SER A 1 109 ? -27.295 14.623 65.006 1.00 50.53 109 SER A C 1
ATOM 924 O O . SER A 1 109 ? -26.533 14.134 65.836 1.00 50.53 109 SER A O 1
ATOM 926 N N . GLN A 1 110 ? -27.024 14.603 63.700 1.00 40.00 110 GLN A N 1
ATOM 927 C CA . GLN A 1 110 ? -25.683 14.342 63.177 1.00 40.00 110 GLN A CA 1
ATOM 928 C C . GLN A 1 110 ? -25.323 15.387 62.123 1.00 40.00 110 GLN A C 1
ATOM 930 O O . GLN A 1 110 ? -26.036 15.590 61.142 1.00 40.00 110 GLN A O 1
ATOM 935 N N . GLN A 1 111 ? -24.211 16.077 62.383 1.00 46.88 111 GLN A N 1
ATOM 936 C CA . GLN A 1 111 ? -23.514 16.941 61.443 1.00 46.88 111 GLN A CA 1
ATOM 937 C C . GLN A 1 111 ? -23.321 16.188 60.124 1.00 46.88 111 GLN A C 1
ATOM 939 O O . GLN A 1 111 ? -22.591 15.200 60.064 1.00 46.88 111 GLN A O 1
ATOM 944 N N . GLN A 1 112 ? -23.971 16.662 59.062 1.00 43.06 112 GLN A N 1
ATOM 945 C CA . GLN A 1 112 ? -23.615 16.274 57.707 1.00 43.06 112 GLN A CA 1
ATOM 946 C C . GLN A 1 112 ? -22.212 16.812 57.427 1.00 43.06 112 GLN A C 1
ATOM 948 O O . GLN A 1 112 ? -22.031 17.999 57.157 1.00 43.06 112 GLN A O 1
ATOM 953 N N . SER A 1 113 ? -21.217 15.931 57.479 1.00 47.97 113 SER A N 1
ATOM 954 C CA . SER A 1 113 ? -19.969 16.123 56.752 1.00 47.97 113 SER A CA 1
ATOM 955 C C . SER A 1 113 ? -20.337 16.260 55.276 1.00 47.97 113 SER A C 1
ATOM 957 O O . SER A 1 113 ? -20.600 15.264 54.605 1.00 47.97 113 SER A O 1
ATOM 959 N N . GLN A 1 114 ? -20.453 17.497 54.788 1.00 51.59 114 GLN A N 1
ATOM 960 C CA . GLN A 1 114 ? -20.702 17.764 53.378 1.00 51.59 114 GLN A CA 1
ATOM 961 C C . GLN A 1 114 ? -19.488 17.282 52.585 1.00 51.59 114 GLN A C 1
ATOM 963 O O . GLN A 1 114 ? -18.454 17.944 52.530 1.00 51.59 114 GLN A O 1
ATOM 968 N N . SER A 1 115 ? -19.602 16.099 51.987 1.00 60.41 115 SER A N 1
ATOM 969 C CA . SER A 1 115 ? -18.709 15.694 50.910 1.00 60.41 115 SER A CA 1
ATOM 970 C C . SER A 1 115 ? -18.860 16.706 49.769 1.00 60.41 115 SER A C 1
ATOM 972 O O . SER A 1 115 ? -20.001 17.002 49.389 1.00 60.41 115 SER A O 1
ATOM 974 N N . PRO A 1 116 ? -17.761 17.250 49.218 1.00 65.44 116 PRO A N 1
ATOM 975 C CA . PRO A 1 116 ? -17.848 18.204 48.125 1.00 65.44 116 PRO A CA 1
ATOM 976 C C . PRO A 1 116 ? -18.591 17.552 46.958 1.00 65.44 116 PRO A C 1
ATOM 978 O O . PRO A 1 116 ? -18.219 16.485 46.472 1.00 65.44 116 PRO A O 1
ATOM 981 N N . THR A 1 117 ? -19.698 18.175 46.562 1.00 74.62 117 THR A N 1
ATOM 982 C CA . THR A 1 117 ? -20.490 17.736 45.415 1.00 74.62 117 THR A CA 1
ATOM 983 C C . THR A 1 117 ? -19.992 18.522 44.214 1.00 74.62 117 THR A C 1
ATOM 985 O O . THR A 1 117 ? -20.070 19.747 44.211 1.00 74.62 117 THR A O 1
ATOM 988 N N . PHE A 1 118 ? -19.436 17.835 43.221 1.00 83.19 118 PHE A N 1
ATOM 989 C CA . PHE A 1 118 ? -18.892 18.478 42.027 1.00 83.19 118 PHE A CA 1
ATOM 990 C C . PHE A 1 118 ? -19.957 18.527 40.936 1.00 83.19 118 PHE A C 1
ATOM 992 O O . PHE A 1 118 ? -20.594 17.520 40.635 1.00 83.19 118 PHE A O 1
ATOM 999 N N . SER A 1 119 ? -20.124 19.692 40.316 1.00 81.62 119 SER A N 1
ATOM 1000 C CA . SER A 1 119 ? -21.086 19.893 39.227 1.00 81.62 119 SER A CA 1
ATOM 1001 C C . SER A 1 119 ? -20.582 19.352 37.881 1.00 81.62 119 SER A C 1
ATOM 1003 O O . SER A 1 119 ? -21.359 19.171 36.944 1.00 81.62 119 SER A O 1
ATOM 1005 N N . SER A 1 120 ? -19.275 19.082 37.767 1.00 81.62 120 SER A N 1
ATOM 1006 C CA . SER A 1 120 ? -18.646 18.515 36.570 1.00 81.62 120 SER A CA 1
ATOM 1007 C C . SER A 1 120 ? -17.326 17.797 36.879 1.00 81.62 120 SER A C 1
ATOM 1009 O O . SER A 1 120 ? -16.634 18.122 37.846 1.00 81.62 120 SER A O 1
ATOM 1011 N N . LEU A 1 121 ? -16.915 16.873 36.000 1.00 78.94 121 LEU A N 1
ATOM 1012 C CA . LEU A 1 121 ? -15.611 16.191 36.083 1.00 78.94 121 LEU A CA 1
ATOM 1013 C C . LEU A 1 121 ? -14.429 17.176 36.069 1.00 78.94 121 LEU A C 1
ATOM 1015 O O . LEU A 1 121 ? -13.419 16.965 36.737 1.00 78.94 121 LEU A O 1
ATOM 1019 N N . SER A 1 122 ? -14.567 18.287 35.346 1.00 84.62 122 SER A N 1
ATOM 1020 C CA . SER A 1 122 ? -13.597 19.386 35.313 1.00 84.62 122 SER A CA 1
ATOM 1021 C C . SER A 1 122 ? -13.357 20.024 36.683 1.00 84.62 122 SER A C 1
ATOM 1023 O O . SER A 1 122 ? -12.240 20.450 36.969 1.00 84.62 122 SER A O 1
ATOM 1025 N N . GLU A 1 123 ? -14.387 20.108 37.522 1.00 85.75 123 GLU A N 1
ATOM 1026 C CA . GLU A 1 123 ? -14.305 20.680 38.869 1.00 85.75 123 GLU A CA 1
ATOM 1027 C C . GLU A 1 123 ? -13.603 19.714 39.836 1.00 85.75 123 GLU A C 1
ATOM 1029 O O . GLU A 1 123 ? -12.692 20.116 40.559 1.00 85.75 123 GLU A O 1
ATOM 1034 N N . TYR A 1 124 ? -13.927 18.420 39.741 1.00 86.44 124 TYR A N 1
ATOM 1035 C CA . TYR A 1 124 ? -13.276 17.347 40.498 1.00 86.44 124 TYR A CA 1
ATOM 1036 C C . TYR A 1 124 ? -11.754 17.303 40.271 1.00 86.44 124 TYR A C 1
ATOM 1038 O O . TYR A 1 124 ? -10.969 17.293 41.221 1.00 86.44 124 TYR A O 1
ATOM 1046 N N . PHE A 1 125 ? -11.306 17.345 39.010 1.00 88.44 125 PHE A N 1
ATOM 1047 C CA . PHE A 1 125 ? -9.872 17.295 38.697 1.00 88.44 125 PHE A CA 1
ATOM 1048 C C . PHE A 1 125 ? -9.103 18.558 39.096 1.00 88.44 125 PHE A C 1
ATOM 1050 O O . PHE A 1 125 ? -7.891 18.482 39.291 1.00 88.44 125 PHE A O 1
ATOM 1057 N N . LYS A 1 126 ? -9.769 19.713 39.207 1.00 86.25 126 LYS A N 1
ATOM 1058 C CA . LYS A 1 126 ? -9.146 20.939 39.728 1.00 86.25 126 LYS A CA 1
ATOM 1059 C C . LYS A 1 126 ? -8.945 20.849 41.237 1.00 86.25 126 LYS A C 1
ATOM 1061 O O . LYS A 1 126 ? -7.864 21.181 41.705 1.00 86.25 126 LYS A O 1
ATOM 1066 N N . PHE A 1 127 ? -9.939 20.342 41.966 1.00 85.81 127 PHE A N 1
ATOM 1067 C CA . PHE A 1 127 ? -9.866 20.158 43.416 1.00 85.81 127 PHE A CA 1
ATOM 1068 C C . PHE A 1 127 ? -8.704 19.246 43.845 1.00 85.81 127 PHE A C 1
ATOM 1070 O O . PHE A 1 127 ? -8.013 19.544 44.809 1.00 85.81 127 PHE A O 1
ATOM 1077 N N . HIS A 1 128 ? -8.433 18.174 43.094 1.00 78.75 128 HIS A N 1
ATOM 1078 C CA . HIS A 1 128 ? -7.349 17.228 43.397 1.00 78.75 128 HIS A CA 1
ATOM 1079 C C . HIS A 1 128 ? -5.954 17.633 42.878 1.00 78.75 128 HIS A C 1
ATOM 1081 O O . HIS A 1 128 ? -4.999 16.881 43.069 1.00 78.75 128 HIS A O 1
ATOM 1087 N N . LYS A 1 129 ? -5.821 18.776 42.193 1.00 75.75 129 LYS A N 1
ATOM 1088 C CA . LYS A 1 129 ? -4.544 19.270 41.640 1.00 75.75 129 LYS A CA 1
ATOM 1089 C C . LYS A 1 129 ? -3.951 20.467 42.398 1.00 75.75 129 LYS A C 1
ATOM 1091 O O . LYS A 1 129 ? -2.921 20.976 41.956 1.00 75.75 129 LYS A O 1
ATOM 1096 N N . SER A 1 130 ? -4.589 20.926 43.476 1.00 52.47 130 SER A N 1
ATOM 1097 C CA . SER A 1 130 ? -4.056 21.959 44.380 1.00 52.47 130 SER A CA 1
ATOM 1098 C C . SER A 1 130 ? -3.263 21.361 45.531 1.00 52.47 130 SER A C 1
ATOM 1100 O O . SER A 1 130 ? -3.665 20.287 46.025 1.00 52.47 130 SER A O 1
#